Protein AF-A0A350C5N6-F1 (afdb_monomer_lite)

Foldseek 3Di:
DPQWKWWWKDDPQEIEIDTPVCVVVDDPPIDTDDIDSDSVVVVVVVVVVPTHHPYDPDDDDDPDDDPVRVVVVCVCCPDCNNPCNVVNDDPVVVVVCCVVVPPCQDAPNPPCHPPDDDVVVVVVVVVVVVPDFDWFWKDAPVAIDIDGPPDDDPPRIDTDRDDDPPPDDD

Sequence (170 aa):
MAATLFFIFQHKNKLYIVDNTKVDTVPKPREMIRRASTIEQIREIAASMDMEIANDTARERTRKHTEEGRKRIAEAKMGDKHPARIHGRSQEFREKVSKTMKGTRRGANNPMYGRRHKDSTRQKIHDALVNREKLYWICSPTGRKKIPISQPLPAGWQYGMYYDPYKPKD

pLDDT: mean 85.67, std 9.64, range [43.03, 98.0]

Radius of gyration: 33.37 Å; chains: 1; bounding box: 66×42×84 Å

Secondary structure (DSSP, 8-state):
-----EEEEEETTEEEEEETT-GGGSPSS-EEEEEESSHHHHHHHHHHTT-EEEEE-SPP--SS--HHHHHHHHHHTSGGG-HHHHS---HHHHHHHHHHHTTTTSGGGSTTTTPPPPHHHHHHHHHHHHSSPPEEEEEETTEEEEEETTSPPPTT-EESSS--TT----

Structure (mmCIF, N/CA/C/O backbone):
data_AF-A0A350C5N6-F1
#
_entry.id   AF-A0A350C5N6-F1
#
loop_
_atom_site.group_PDB
_atom_site.id
_atom_site.type_symbol
_atom_site.label_atom_id
_atom_site.label_alt_id
_atom_site.label_comp_id
_atom_site.label_asym_id
_atom_site.label_entity_id
_atom_site.label_seq_id
_atom_site.pdbx_PDB_ins_code
_atom_site.Cartn_x
_atom_site.Cartn_y
_atom_site.Cartn_z
_atom_site.occupancy
_atom_site.B_iso_or_equiv
_atom_site.auth_seq_id
_atom_site.auth_comp_id
_atom_site.auth_asym_id
_atom_site.auth_atom_id
_atom_site.pdbx_PDB_model_num
ATOM 1 N N . MET A 1 1 ? -8.744 12.616 23.565 1.00 43.03 1 MET A N 1
ATOM 2 C CA 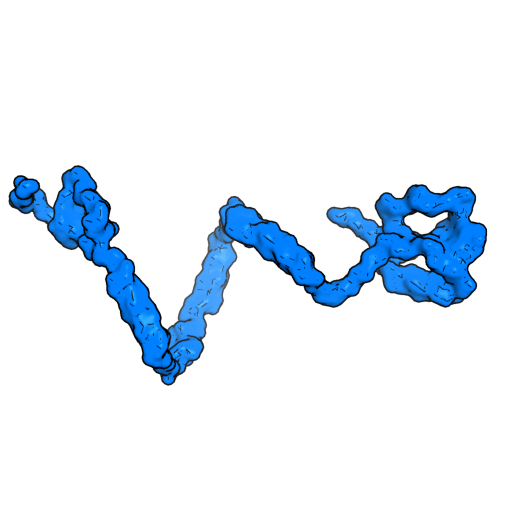. MET A 1 1 ? -10.075 11.992 23.728 1.00 43.03 1 MET A CA 1
ATOM 3 C C . MET A 1 1 ? -10.337 11.913 25.217 1.00 43.03 1 MET A C 1
ATOM 5 O O . MET A 1 1 ? -9.550 11.270 25.899 1.00 43.03 1 MET A O 1
ATOM 9 N N . ALA A 1 2 ? -11.330 12.644 25.726 1.00 46.22 2 ALA A N 1
ATOM 10 C CA . ALA A 1 2 ? -11.688 12.575 27.141 1.00 46.22 2 ALA A CA 1
ATOM 11 C C . ALA A 1 2 ? -12.058 11.127 27.496 1.00 46.22 2 ALA A C 1
ATOM 13 O O . ALA A 1 2 ? -12.719 10.457 26.700 1.00 46.22 2 ALA A O 1
ATOM 14 N N . ALA A 1 3 ? -11.596 10.635 28.646 1.00 54.59 3 ALA A N 1
ATOM 15 C CA . ALA A 1 3 ? -11.982 9.316 29.129 1.00 54.59 3 ALA A CA 1
ATOM 16 C C . ALA A 1 3 ? -13.512 9.276 29.265 1.00 54.59 3 ALA A C 1
ATOM 18 O O . ALA A 1 3 ? -14.099 10.092 29.977 1.00 54.59 3 ALA A O 1
ATOM 19 N N . THR A 1 4 ? -14.160 8.372 28.533 1.00 70.25 4 THR A N 1
ATOM 20 C CA . THR A 1 4 ? -15.609 8.178 28.598 1.00 70.25 4 THR A CA 1
ATOM 21 C C . THR A 1 4 ? -15.943 7.535 29.937 1.00 70.25 4 THR A C 1
ATOM 23 O O . THR A 1 4 ? -15.711 6.344 30.127 1.00 70.25 4 THR A O 1
ATOM 26 N N . LEU A 1 5 ? -16.422 8.346 30.878 1.00 81.81 5 LEU A N 1
ATOM 27 C CA . LEU A 1 5 ? -17.034 7.878 32.117 1.00 81.81 5 LEU A CA 1
ATOM 28 C C . LEU A 1 5 ? -18.512 7.590 31.861 1.00 81.81 5 LEU A C 1
ATOM 30 O O . LEU A 1 5 ? -19.169 8.325 31.118 1.00 81.81 5 LEU A O 1
ATOM 34 N N . PHE A 1 6 ? -19.009 6.539 32.498 1.00 83.50 6 PHE A N 1
ATOM 35 C CA . PHE A 1 6 ? -20.404 6.131 32.450 1.00 83.50 6 PHE A CA 1
ATOM 36 C C . PHE A 1 6 ? -21.046 6.387 33.818 1.00 83.50 6 PHE A C 1
ATOM 38 O O . PHE A 1 6 ? -20.377 6.297 34.857 1.00 83.50 6 PHE A O 1
ATOM 45 N N . PHE A 1 7 ? -22.337 6.703 33.819 1.00 85.62 7 PHE A N 1
ATOM 46 C CA . PHE A 1 7 ? -23.105 7.045 35.013 1.00 85.62 7 PHE A CA 1
ATOM 47 C C . PHE A 1 7 ? -24.429 6.286 35.047 1.00 85.62 7 PHE A C 1
ATOM 49 O O . PHE A 1 7 ? -25.059 6.086 34.008 1.00 85.62 7 PHE A O 1
ATOM 56 N N . ILE A 1 8 ? -24.852 5.915 36.256 1.00 85.62 8 ILE A N 1
ATOM 57 C CA . ILE A 1 8 ? -26.203 5.420 36.532 1.00 85.62 8 ILE A CA 1
ATOM 58 C C . ILE A 1 8 ? -26.951 6.490 37.312 1.00 85.62 8 ILE A C 1
ATOM 60 O O . ILE A 1 8 ? -26.505 6.896 38.391 1.00 85.62 8 ILE A O 1
ATOM 64 N N . PHE A 1 9 ? -28.098 6.905 36.784 1.00 86.75 9 PHE A N 1
ATOM 65 C CA . PHE A 1 9 ? -29.034 7.781 37.477 1.00 86.75 9 PHE A CA 1
ATOM 66 C C . PHE A 1 9 ? -30.345 7.062 37.784 1.00 86.75 9 PHE A C 1
ATOM 68 O O . PHE A 1 9 ? -30.824 6.273 36.971 1.00 86.75 9 PHE A O 1
ATOM 75 N N . GLN A 1 10 ? -30.945 7.395 38.922 1.00 84.06 10 GLN A N 1
ATOM 76 C CA . GLN A 1 10 ? -32.295 6.992 39.297 1.00 84.06 10 GLN A CA 1
ATOM 77 C C . GLN A 1 10 ? -33.256 8.174 39.149 1.00 84.06 10 GLN A C 1
ATOM 79 O O . GLN A 1 10 ? -32.968 9.294 39.584 1.00 84.06 10 GLN A O 1
ATOM 84 N N . HIS A 1 11 ? -34.412 7.920 38.537 1.00 82.19 11 HIS A N 1
ATOM 85 C CA . HIS A 1 11 ? -35.523 8.866 38.464 1.00 82.19 11 HIS A CA 1
ATOM 86 C C . HIS A 1 11 ? -36.859 8.125 38.553 1.00 82.19 11 HIS A C 1
ATOM 88 O O . HIS A 1 11 ? -37.158 7.315 37.678 1.00 82.19 11 HIS A O 1
ATOM 94 N N . LYS A 1 12 ? -37.674 8.425 39.578 1.00 72.88 12 LYS A N 1
ATOM 95 C CA . LYS A 1 12 ? -39.046 7.894 39.755 1.00 72.88 12 LYS A CA 1
ATOM 96 C C . LYS A 1 12 ? -39.144 6.374 39.494 1.00 72.88 12 LYS A C 1
ATOM 98 O O . LYS A 1 12 ? -40.002 5.933 38.736 1.00 72.88 12 LYS A O 1
ATOM 103 N N . ASN A 1 13 ? -38.226 5.606 40.092 1.00 80.25 13 ASN A N 1
ATOM 104 C CA . ASN A 1 13 ? -38.066 4.141 39.982 1.00 80.25 13 ASN A CA 1
ATOM 105 C C . ASN A 1 13 ? -37.545 3.590 38.644 1.00 80.25 13 ASN A C 1
ATOM 107 O O . ASN A 1 13 ? -37.649 2.395 38.388 1.00 80.25 13 ASN A O 1
ATOM 111 N N . LYS A 1 14 ? -36.949 4.436 37.801 1.00 83.44 14 LYS A N 1
ATOM 112 C CA . LYS A 1 14 ? -36.301 4.021 36.552 1.00 83.44 14 LYS A CA 1
ATOM 113 C C . LYS A 1 14 ? -34.810 4.322 36.572 1.00 83.44 14 LYS A C 1
ATOM 115 O O . LYS A 1 14 ? -34.398 5.379 37.061 1.00 83.44 14 LYS A O 1
ATOM 120 N N . LEU A 1 15 ? -34.023 3.414 35.999 1.00 83.31 15 LEU A N 1
ATOM 121 C CA . LEU A 1 15 ? -32.579 3.556 35.838 1.00 83.31 15 LEU A CA 1
ATOM 122 C C . LEU A 1 15 ? -32.224 4.110 34.456 1.00 83.31 15 LEU A C 1
ATOM 124 O O . LEU A 1 15 ? -32.753 3.677 33.432 1.00 83.31 15 LEU A O 1
ATOM 128 N N . TYR A 1 16 ? -31.292 5.058 34.433 1.00 82.62 16 TYR A N 1
ATOM 129 C CA . TYR A 1 16 ? -30.751 5.669 33.222 1.00 82.62 16 TYR A CA 1
ATOM 130 C C . TYR A 1 16 ? -29.241 5.442 33.173 1.00 82.62 16 TYR A C 1
ATOM 132 O O . TYR A 1 16 ? -28.521 5.903 34.061 1.00 82.62 16 TYR A O 1
ATOM 140 N N . ILE A 1 17 ? -28.767 4.758 32.127 1.00 83.94 17 ILE A N 1
ATOM 141 C CA . ILE A 1 17 ? -27.345 4.506 31.871 1.00 83.94 17 ILE A CA 1
ATOM 142 C C . ILE A 1 17 ? -26.873 5.473 30.790 1.00 83.94 17 ILE A C 1
ATOM 144 O O . ILE A 1 17 ? -27.333 5.450 29.639 1.00 83.94 17 ILE A O 1
ATOM 148 N N . VAL A 1 18 ? -25.968 6.368 31.179 1.00 82.06 18 VAL A N 1
ATOM 149 C CA . VAL A 1 18 ? -25.617 7.523 30.355 1.00 82.06 18 VAL A CA 1
ATOM 150 C C . VAL A 1 18 ? -24.117 7.784 30.354 1.00 82.06 18 VAL A C 1
ATOM 152 O O . VAL A 1 18 ? -23.445 7.701 31.383 1.00 82.06 18 VAL A O 1
ATOM 155 N N . ASP A 1 19 ? -23.596 8.138 29.183 1.00 81.19 19 ASP A N 1
ATOM 156 C CA . ASP A 1 19 ? -22.218 8.596 29.005 1.00 81.19 19 ASP A CA 1
ATOM 157 C C . ASP A 1 19 ? -22.039 10.024 29.542 1.00 81.19 19 ASP A C 1
ATOM 159 O O . ASP A 1 19 ? -22.970 10.832 29.535 1.00 81.19 19 ASP A O 1
ATOM 163 N N . ASN A 1 20 ? -20.805 10.397 29.893 1.00 81.25 20 ASN A N 1
ATOM 164 C CA . ASN A 1 20 ? -20.458 11.749 30.354 1.00 81.25 20 ASN A CA 1
ATOM 165 C C . ASN A 1 20 ? -20.976 12.887 29.453 1.00 81.25 20 ASN A C 1
ATOM 167 O O . ASN A 1 20 ? -21.281 13.974 29.927 1.00 81.25 20 ASN A O 1
ATOM 171 N N . THR A 1 21 ? -21.103 12.653 28.148 1.00 78.56 21 THR A N 1
ATOM 172 C CA . THR A 1 21 ? -21.575 13.663 27.190 1.00 78.56 21 THR A CA 1
ATOM 173 C C . THR A 1 21 ? -23.092 13.843 27.164 1.00 78.56 21 THR A C 1
ATOM 175 O O . THR A 1 21 ? -23.568 14.796 26.560 1.00 78.56 21 THR A O 1
ATOM 178 N N . LYS A 1 22 ? -23.868 12.915 27.736 1.00 77.56 22 LYS A N 1
ATOM 179 C CA . LYS A 1 22 ? -25.334 12.876 27.607 1.00 77.56 22 LYS A CA 1
ATOM 180 C C . LYS A 1 22 ? -26.070 13.057 28.936 1.00 77.56 22 LYS A C 1
ATOM 182 O O . LYS A 1 22 ? -27.282 12.872 28.973 1.00 77.56 22 LYS A O 1
ATOM 187 N N . VAL A 1 23 ? -25.385 13.444 30.013 1.00 77.88 23 VAL A N 1
ATOM 188 C CA . VAL A 1 23 ? -25.952 13.557 31.376 1.00 77.88 23 VAL A CA 1
ATOM 189 C C . VAL A 1 23 ? -27.227 14.413 31.431 1.00 77.88 23 VAL A C 1
ATOM 191 O O . VAL A 1 23 ? -28.146 14.119 32.195 1.00 77.88 23 VAL A O 1
ATOM 194 N N . ASP A 1 24 ? -27.334 15.430 30.578 1.00 79.06 24 ASP A N 1
ATOM 195 C CA . ASP A 1 24 ? -28.493 16.327 30.542 1.00 79.06 24 ASP A CA 1
ATOM 196 C C . ASP A 1 24 ? -29.777 15.696 30.001 1.00 79.06 24 ASP A C 1
ATOM 198 O O . ASP A 1 24 ? -30.858 16.228 30.240 1.00 79.06 24 ASP A O 1
ATOM 202 N N . THR A 1 25 ? -29.687 14.532 29.356 1.00 80.00 25 THR A N 1
ATOM 203 C CA . THR A 1 25 ? -30.861 13.786 28.878 1.00 80.00 25 THR A CA 1
ATOM 204 C C . THR A 1 25 ? -31.689 13.162 30.006 1.00 80.00 25 THR A C 1
ATOM 206 O O . THR A 1 25 ? -32.829 12.768 29.770 1.00 80.00 25 THR A O 1
ATOM 209 N N . VAL A 1 26 ? -31.157 13.087 31.233 1.00 79.94 26 VAL A N 1
ATOM 210 C CA . VAL A 1 26 ? -31.869 12.514 32.385 1.00 79.94 26 VAL A CA 1
ATOM 211 C C . VAL A 1 26 ? -32.803 13.559 33.025 1.00 79.94 26 VAL A C 1
ATOM 213 O O . VAL A 1 26 ? -32.307 14.606 33.469 1.00 79.94 26 VAL A O 1
ATOM 216 N N . PRO A 1 27 ? -34.121 13.289 33.146 1.00 80.75 27 PRO A N 1
ATOM 217 C CA . PRO A 1 27 ? -35.091 14.206 33.756 1.00 80.75 27 PRO A CA 1
ATOM 218 C C . PRO A 1 27 ? -34.793 14.512 35.234 1.00 80.75 27 PRO A C 1
ATOM 220 O O . PRO A 1 27 ? -34.402 13.629 35.992 1.00 80.75 27 PRO A O 1
ATOM 223 N N . LYS A 1 28 ? -35.011 15.760 35.673 1.00 84.06 28 LYS A N 1
ATOM 224 C CA . LYS A 1 28 ? -34.907 16.162 37.093 1.00 84.06 28 LYS A CA 1
ATOM 225 C C . LYS A 1 28 ? -36.215 15.838 37.848 1.00 84.06 28 LYS A C 1
ATOM 227 O O . LYS A 1 28 ? -37.279 15.936 37.236 1.00 84.06 28 LYS A O 1
ATOM 232 N N . PRO A 1 29 ? -36.191 15.513 39.157 1.00 81.31 29 PRO A N 1
ATOM 233 C CA . PRO A 1 29 ? -35.025 15.299 40.025 1.00 81.31 29 PRO A CA 1
ATOM 234 C C . PRO A 1 29 ? -34.316 13.976 39.701 1.00 81.31 29 PRO A C 1
ATOM 236 O O . PRO A 1 29 ? -34.978 12.966 39.481 1.00 81.31 29 PRO A O 1
ATOM 239 N N . ARG A 1 30 ? -32.980 13.988 39.642 1.00 85.44 30 ARG A N 1
ATOM 240 C CA . ARG A 1 30 ? -32.153 12.818 39.304 1.00 85.44 30 ARG A CA 1
ATOM 241 C C . ARG A 1 30 ? -31.139 12.560 40.405 1.00 85.44 30 ARG A C 1
ATOM 243 O O . ARG A 1 30 ? -30.433 13.487 40.797 1.00 85.44 30 ARG A O 1
ATOM 250 N N . GLU A 1 31 ? -31.041 11.317 40.853 1.00 84.00 31 GLU A N 1
ATOM 251 C CA . GLU A 1 31 ? -30.049 10.890 41.840 1.00 84.00 31 GLU A CA 1
ATOM 252 C C . GLU A 1 31 ? -28.965 10.068 41.151 1.00 84.00 31 GLU A C 1
ATOM 254 O O . GLU A 1 31 ? -29.259 9.137 40.404 1.00 84.00 31 GLU A O 1
ATOM 259 N N . MET A 1 32 ? -27.702 10.444 41.346 1.00 86.06 32 MET A N 1
ATOM 260 C CA . MET A 1 32 ? -26.570 9.700 40.798 1.00 86.06 32 MET A CA 1
ATOM 261 C C . MET A 1 32 ? -26.217 8.560 41.748 1.00 86.06 32 MET A C 1
ATOM 263 O O . MET A 1 32 ? -25.790 8.809 42.871 1.00 86.06 32 MET A O 1
ATOM 267 N N . ILE A 1 33 ? -26.332 7.324 41.272 1.00 86.44 33 ILE A N 1
ATOM 268 C CA . ILE A 1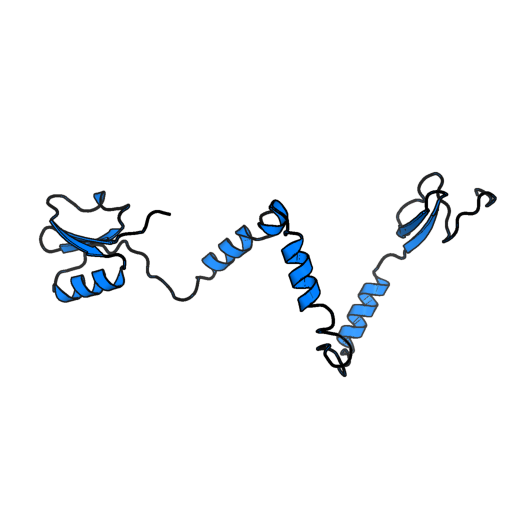 33 ? -26.030 6.135 42.072 1.00 86.44 33 ILE A CA 1
ATOM 269 C C . ILE A 1 33 ? -24.522 5.870 42.068 1.00 86.44 33 ILE A C 1
ATOM 271 O O . ILE A 1 33 ? -23.880 5.748 43.112 1.00 86.44 33 ILE A O 1
ATOM 275 N N . ARG A 1 34 ? -23.932 5.756 40.872 1.00 85.38 34 ARG A N 1
ATOM 276 C CA . ARG A 1 34 ? -22.520 5.398 40.704 1.00 85.38 34 ARG A CA 1
ATOM 277 C C . ARG A 1 34 ? -21.959 5.938 39.394 1.00 85.38 34 ARG A C 1
ATOM 279 O O . ARG A 1 34 ? -22.672 6.085 38.402 1.00 85.38 34 ARG A O 1
ATOM 286 N N . ARG A 1 35 ? -20.646 6.166 39.399 1.00 86.69 35 ARG A N 1
ATOM 287 C CA . ARG A 1 35 ? -19.818 6.378 38.208 1.00 86.69 35 ARG A CA 1
ATOM 288 C C . ARG A 1 35 ? -18.882 5.188 38.011 1.00 86.69 35 ARG A C 1
ATOM 290 O O . ARG A 1 35 ? -18.344 4.674 38.994 1.00 86.69 35 ARG A O 1
ATOM 297 N N . ALA A 1 36 ? -18.645 4.797 36.766 1.00 84.12 36 ALA A N 1
ATOM 298 C CA . ALA A 1 36 ? -17.650 3.787 36.416 1.00 84.12 36 ALA A CA 1
ATOM 299 C C . ALA A 1 36 ? -16.902 4.163 35.133 1.00 84.12 36 ALA A C 1
ATOM 301 O O . ALA A 1 36 ? -17.359 4.976 34.329 1.00 84.12 36 ALA A O 1
ATOM 302 N N . SER A 1 37 ? -15.730 3.560 34.942 1.00 82.19 37 SER A N 1
ATOM 303 C CA . SER A 1 37 ? -14.933 3.702 33.718 1.00 82.19 37 SER A CA 1
ATOM 304 C C . SER A 1 37 ? -15.365 2.739 32.612 1.00 82.19 37 SER A C 1
ATOM 306 O O . SER A 1 37 ? -15.029 2.953 31.448 1.00 82.19 37 SER A O 1
ATOM 308 N N . THR A 1 38 ? -16.107 1.684 32.958 1.00 79.38 38 THR A N 1
ATOM 309 C CA . THR A 1 38 ? -16.595 0.675 32.016 1.00 79.38 38 THR A CA 1
ATOM 310 C C . THR A 1 38 ? -18.114 0.568 32.082 1.00 79.38 38 THR A C 1
ATOM 312 O O . THR A 1 38 ? -18.712 0.664 33.152 1.00 79.38 38 THR A O 1
ATOM 315 N N . ILE A 1 39 ? -18.735 0.369 30.920 1.00 79.00 39 ILE A N 1
ATOM 316 C CA . ILE A 1 39 ? -20.185 0.184 30.790 1.00 79.00 39 ILE A CA 1
ATOM 317 C C . ILE A 1 39 ? -20.655 -1.121 31.451 1.00 79.00 39 ILE A C 1
ATOM 319 O O . ILE A 1 39 ? -21.737 -1.173 32.023 1.00 79.00 39 ILE A O 1
ATOM 323 N N . GLU A 1 40 ? -19.820 -2.162 31.410 1.00 80.44 40 GLU A N 1
ATOM 324 C CA . GLU A 1 40 ? -20.118 -3.502 31.930 1.00 80.44 40 GLU A CA 1
ATOM 325 C C . GLU A 1 40 ? -20.347 -3.463 33.442 1.00 80.44 40 GLU A C 1
ATOM 327 O O . GLU A 1 40 ? -21.392 -3.905 33.909 1.00 80.44 40 GLU A O 1
ATOM 332 N N . GLN A 1 41 ? -19.456 -2.796 34.183 1.00 83.00 41 GLN A N 1
ATOM 333 C CA . GLN A 1 41 ? -19.610 -2.584 35.627 1.00 83.00 41 GLN A CA 1
ATOM 334 C C . GLN A 1 41 ? -20.913 -1.861 35.975 1.00 83.00 41 GLN A C 1
ATOM 336 O O . GLN A 1 41 ? -21.526 -2.127 37.003 1.00 83.00 41 GLN A O 1
ATOM 341 N N . ILE A 1 42 ? -21.349 -0.931 35.125 1.00 84.00 42 ILE A N 1
ATOM 342 C CA . ILE A 1 42 ? -22.604 -0.216 35.339 1.00 84.00 42 ILE A CA 1
ATOM 343 C C . ILE A 1 42 ? -23.816 -1.096 35.052 1.00 84.00 42 ILE A C 1
ATOM 345 O O . ILE A 1 42 ? -24.781 -1.056 35.811 1.00 84.00 42 ILE A O 1
ATOM 349 N N . ARG A 1 43 ? -23.766 -1.918 34.005 1.00 80.88 43 ARG A N 1
ATOM 350 C CA . ARG A 1 43 ? -24.840 -2.867 33.697 1.00 80.88 43 ARG A CA 1
ATOM 351 C C . ARG A 1 43 ? -24.989 -3.930 34.785 1.00 80.88 43 ARG A C 1
ATOM 353 O O . ARG A 1 43 ? -26.115 -4.254 35.136 1.00 80.88 43 ARG A O 1
ATOM 360 N N . GLU A 1 44 ? -23.889 -4.408 35.364 1.00 84.00 44 GLU A N 1
ATOM 361 C CA . GLU A 1 44 ? -23.917 -5.330 36.510 1.00 84.00 44 GLU A CA 1
ATOM 362 C C . GLU A 1 44 ? -24.584 -4.698 37.737 1.00 84.00 44 GLU A C 1
ATOM 364 O O . GLU A 1 44 ? -25.461 -5.301 38.353 1.00 84.00 44 GLU A O 1
ATOM 369 N N . ILE A 1 45 ? -24.222 -3.453 38.061 1.00 83.31 45 ILE A N 1
ATOM 370 C CA . ILE A 1 45 ? -24.839 -2.721 39.174 1.00 83.31 45 ILE A CA 1
ATOM 371 C C . ILE A 1 45 ? -26.329 -2.482 38.899 1.00 83.31 45 ILE A C 1
ATOM 373 O O . ILE A 1 45 ? -27.151 -2.713 39.780 1.00 83.31 45 ILE A O 1
ATOM 377 N N . ALA A 1 46 ? -26.699 -2.071 37.685 1.00 81.50 46 ALA A N 1
ATOM 378 C CA . ALA A 1 46 ? -28.100 -1.875 37.318 1.00 81.50 46 ALA A CA 1
ATOM 379 C C . ALA A 1 46 ? -28.906 -3.183 37.409 1.00 81.50 46 ALA A C 1
ATOM 381 O O . ALA A 1 46 ? -30.013 -3.174 37.937 1.00 81.50 46 ALA A O 1
ATOM 382 N N . ALA A 1 47 ? -28.330 -4.309 36.973 1.00 82.25 47 ALA A N 1
ATOM 383 C CA . ALA A 1 47 ? -28.948 -5.628 37.091 1.00 82.25 47 ALA A CA 1
ATOM 384 C C . ALA A 1 47 ? -29.152 -6.053 38.555 1.00 82.25 47 ALA A C 1
ATOM 386 O O . ALA A 1 47 ? -30.144 -6.700 38.869 1.00 82.25 47 ALA A O 1
ATOM 387 N N . SER A 1 48 ? -28.253 -5.654 39.463 1.00 82.50 48 SER A N 1
ATOM 388 C CA . SER A 1 48 ? -28.400 -5.930 40.900 1.00 82.50 48 SER A CA 1
ATOM 389 C C . SER A 1 48 ? -29.510 -5.123 41.587 1.00 82.50 48 SER A C 1
ATOM 391 O O . SER A 1 48 ? -29.910 -5.466 42.695 1.00 82.50 48 SER A O 1
ATOM 393 N N . MET A 1 49 ? -29.998 -4.051 40.956 1.00 78.38 49 MET A N 1
ATOM 394 C CA . MET A 1 49 ? -30.931 -3.097 41.563 1.00 78.38 49 MET A CA 1
ATOM 395 C C . MET A 1 49 ? -32.413 -3.373 41.269 1.00 78.38 49 MET A C 1
ATOM 397 O O . MET A 1 49 ? -33.246 -2.610 41.745 1.00 78.38 49 MET A O 1
ATOM 401 N N . ASP A 1 50 ? -32.739 -4.428 40.510 1.00 72.62 50 ASP A N 1
ATOM 402 C CA . ASP A 1 50 ? -34.111 -4.875 40.186 1.00 72.62 50 ASP A CA 1
ATOM 403 C C . ASP A 1 50 ? -35.076 -3.738 39.770 1.00 72.62 50 ASP A C 1
ATOM 405 O O . ASP A 1 50 ? -36.254 -3.704 40.117 1.00 72.62 50 ASP A O 1
ATOM 409 N N . MET A 1 51 ? -34.553 -2.750 39.038 1.00 78.38 51 MET A N 1
ATOM 410 C CA . MET A 1 51 ? -35.301 -1.603 38.517 1.00 78.38 51 MET A CA 1
ATOM 411 C C . MET A 1 51 ? -35.278 -1.604 36.988 1.00 78.38 51 MET A C 1
ATOM 413 O O . MET A 1 51 ? -34.291 -1.996 36.363 1.00 78.38 51 MET A O 1
ATOM 417 N N . GLU A 1 52 ? -36.341 -1.089 36.369 1.00 74.12 52 GLU A N 1
ATOM 418 C CA . GLU A 1 52 ? -36.425 -0.989 34.911 1.00 74.12 52 GLU A CA 1
ATOM 419 C C . GLU A 1 52 ? -35.392 0.002 34.348 1.00 74.12 52 GLU A C 1
ATOM 421 O O . GLU A 1 52 ? -35.338 1.177 34.736 1.00 74.12 52 GLU A O 1
ATOM 426 N N . ILE A 1 53 ? -34.594 -0.458 33.379 1.00 76.94 53 ILE A N 1
ATOM 427 C CA . ILE A 1 53 ? -33.662 0.388 32.627 1.00 76.94 53 ILE A CA 1
ATOM 428 C C . ILE A 1 53 ? -34.453 1.121 31.539 1.00 76.94 53 ILE A C 1
ATOM 430 O O . ILE A 1 53 ? -34.872 0.529 30.549 1.00 76.94 53 ILE A O 1
ATOM 434 N N . ALA A 1 54 ? -34.651 2.426 31.714 1.00 69.62 54 ALA A N 1
ATOM 435 C CA . ALA A 1 54 ? -35.438 3.247 30.796 1.00 69.62 54 ALA A CA 1
ATOM 436 C C . ALA A 1 54 ? -34.653 3.716 29.566 1.00 69.62 54 ALA A C 1
ATOM 438 O O . ALA A 1 54 ? -35.246 3.985 28.524 1.00 69.62 54 ALA A O 1
ATOM 439 N N . ASN A 1 55 ? -33.332 3.865 29.684 1.00 69.25 55 ASN A N 1
ATOM 440 C CA . ASN A 1 55 ? -32.486 4.304 28.580 1.00 69.25 55 ASN A CA 1
ATOM 441 C C . ASN A 1 55 ? -31.051 3.796 28.776 1.00 69.25 55 ASN A C 1
ATOM 443 O O . ASN A 1 55 ? -30.384 4.198 29.732 1.00 69.25 55 ASN A O 1
ATOM 447 N N . ASP A 1 56 ? -30.585 2.931 27.871 1.00 69.94 56 ASP A N 1
ATOM 448 C CA . ASP A 1 56 ? -29.171 2.578 27.731 1.00 69.94 56 ASP A CA 1
ATOM 449 C C . ASP A 1 56 ? -28.629 3.260 26.473 1.00 69.94 56 ASP A C 1
ATOM 451 O O . ASP A 1 56 ? -28.801 2.800 25.343 1.00 69.94 56 ASP A O 1
ATOM 455 N N . THR A 1 57 ? -28.010 4.421 26.674 1.00 65.62 57 THR A N 1
ATOM 456 C CA . THR A 1 57 ? -27.455 5.213 25.566 1.00 65.62 57 THR A CA 1
ATOM 457 C C . THR A 1 57 ? -26.052 4.778 25.155 1.00 65.62 57 THR A C 1
ATOM 459 O O . THR A 1 57 ? -25.493 5.348 24.206 1.00 65.62 57 THR A O 1
ATOM 462 N N . ALA A 1 58 ? -25.477 3.809 25.865 1.00 63.31 58 ALA A N 1
ATOM 463 C CA . ALA A 1 58 ? -24.081 3.459 25.760 1.00 63.31 58 ALA A CA 1
ATOM 464 C C . ALA A 1 58 ? -23.890 2.303 24.758 1.00 63.31 58 ALA A C 1
ATOM 466 O O . ALA A 1 58 ? -24.602 1.299 24.730 1.00 63.31 58 ALA A O 1
ATOM 467 N N . ARG A 1 59 ? -22.945 2.492 23.829 1.00 63.81 59 ARG A N 1
ATOM 468 C CA . ARG A 1 59 ? -22.791 1.633 22.645 1.00 63.81 59 ARG A CA 1
ATOM 469 C C . ARG A 1 59 ? -22.229 0.262 23.026 1.00 63.81 59 ARG A C 1
ATOM 471 O O . ARG A 1 59 ? -21.188 0.187 23.675 1.00 63.81 59 ARG A O 1
ATOM 478 N N . GLU A 1 60 ? -22.827 -0.818 22.523 1.00 63.75 60 GLU A N 1
ATOM 479 C CA . GLU A 1 60 ? -22.252 -2.159 22.671 1.00 63.75 60 GLU A CA 1
ATOM 480 C C . GLU A 1 60 ? -20.871 -2.248 22.012 1.00 63.75 60 GLU A C 1
ATOM 482 O O . GLU A 1 60 ? -20.683 -1.946 20.826 1.00 63.75 60 GLU A O 1
ATOM 487 N N . ARG A 1 61 ? -19.870 -2.663 22.790 1.00 62.50 61 ARG A N 1
ATOM 488 C CA . ARG A 1 61 ? -18.505 -2.815 22.296 1.00 62.50 61 ARG A CA 1
ATOM 489 C C . ARG A 1 61 ? -18.351 -4.193 21.658 1.00 62.50 61 ARG A C 1
ATOM 491 O O . ARG A 1 61 ? -18.047 -5.174 22.326 1.00 62.50 61 ARG A O 1
ATOM 498 N N . THR A 1 62 ? -18.523 -4.280 20.343 1.00 66.06 62 THR A N 1
ATOM 499 C CA . THR A 1 62 ? -18.278 -5.534 19.619 1.00 66.06 62 THR A CA 1
ATOM 500 C C . THR A 1 62 ? -16.775 -5.829 19.529 1.00 66.06 62 THR A C 1
ATOM 502 O O . THR A 1 62 ? -15.971 -4.961 19.182 1.00 66.06 62 THR A O 1
ATOM 505 N N . ARG A 1 63 ? -16.370 -7.085 19.776 1.00 73.38 63 ARG A N 1
ATOM 506 C CA . ARG A 1 63 ? -14.961 -7.535 19.661 1.00 73.38 63 ARG A CA 1
ATOM 507 C C . ARG A 1 63 ? -14.374 -7.307 18.261 1.00 73.38 63 ARG A C 1
ATOM 509 O O . ARG A 1 63 ? -13.164 -7.158 18.106 1.00 73.38 63 ARG A O 1
ATOM 516 N N . LYS A 1 64 ? -15.225 -7.308 17.233 1.00 80.19 64 LYS A N 1
ATOM 517 C CA . LYS A 1 64 ? -14.860 -7.051 15.836 1.00 80.19 64 LYS A CA 1
ATOM 518 C C . LYS A 1 64 ? -15.569 -5.796 15.340 1.00 80.19 64 LYS A C 1
ATOM 520 O O . LYS A 1 64 ? -16.726 -5.561 15.675 1.00 80.19 64 LYS A O 1
ATOM 525 N N . HIS A 1 65 ? -14.896 -5.030 14.485 1.00 79.50 65 HIS A N 1
ATOM 526 C CA . HIS A 1 65 ? -15.542 -3.946 13.750 1.00 79.50 65 HIS A CA 1
ATOM 527 C C . HIS A 1 65 ? -16.605 -4.495 12.795 1.00 79.50 65 HIS A C 1
ATOM 529 O O . HIS A 1 65 ? -16.361 -5.501 12.109 1.00 79.50 65 HIS A O 1
ATOM 535 N N . THR A 1 66 ? -17.731 -3.781 12.719 1.00 86.88 66 THR A N 1
ATOM 536 C CA . THR A 1 66 ? -18.742 -3.945 11.669 1.00 86.88 66 THR A CA 1
ATOM 537 C C . THR A 1 66 ? -18.124 -3.701 10.292 1.00 86.88 66 THR A C 1
ATOM 539 O O . THR A 1 66 ? -17.076 -3.055 10.173 1.00 86.88 66 THR A O 1
ATOM 542 N N . GLU A 1 67 ? -18.751 -4.218 9.238 1.00 88.44 67 GLU A N 1
ATOM 543 C CA . GLU A 1 67 ? -18.245 -4.048 7.870 1.00 88.44 67 GLU A CA 1
ATOM 544 C C . GLU A 1 67 ? -18.144 -2.574 7.472 1.00 88.44 67 GLU A C 1
ATOM 546 O O . GLU A 1 67 ? -17.111 -2.142 6.961 1.00 88.44 67 GLU A O 1
ATOM 551 N N . GLU A 1 68 ? -19.155 -1.775 7.811 1.00 86.88 68 GLU A N 1
ATOM 552 C CA . GLU A 1 68 ? -19.142 -0.321 7.624 1.00 86.88 68 GLU A CA 1
ATOM 553 C C . GLU A 1 68 ? -17.998 0.359 8.382 1.00 86.88 68 GLU A C 1
ATOM 555 O O . GLU A 1 68 ? -17.375 1.298 7.887 1.00 86.88 68 GLU A O 1
ATOM 560 N N . GLY A 1 69 ? -17.692 -0.114 9.594 1.00 85.88 69 GLY A N 1
ATOM 561 C CA . GLY A 1 69 ? -16.559 0.379 10.372 1.00 85.88 69 GLY A CA 1
ATOM 562 C C . GLY A 1 69 ? -15.229 0.099 9.674 1.00 85.88 69 GLY A C 1
ATOM 563 O O . GLY A 1 69 ? -14.371 0.977 9.604 1.00 85.88 69 GLY A O 1
ATOM 564 N N . ARG A 1 70 ? -15.066 -1.098 9.096 1.00 88.81 70 ARG A N 1
ATOM 565 C CA . ARG A 1 70 ? -13.861 -1.445 8.327 1.00 88.81 70 ARG A CA 1
ATOM 566 C C . ARG A 1 70 ? -13.746 -0.622 7.053 1.00 88.81 70 ARG A C 1
ATOM 568 O O . AR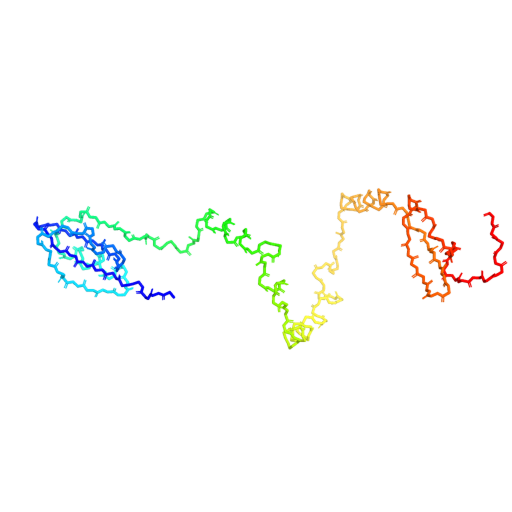G A 1 70 ? -12.648 -0.154 6.769 1.00 88.81 70 ARG A O 1
ATOM 575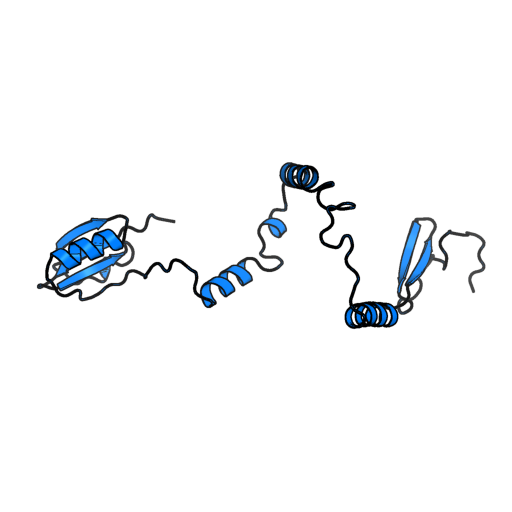 N N . LYS A 1 71 ? -14.850 -0.417 6.325 1.00 92.12 71 LYS A N 1
ATOM 576 C CA . LYS A 1 71 ? -14.875 0.426 5.120 1.00 92.12 71 LYS A CA 1
ATOM 577 C C . LYS A 1 71 ? -14.450 1.857 5.440 1.00 92.12 71 LYS A C 1
ATOM 579 O O . LYS A 1 71 ? -13.501 2.339 4.834 1.00 92.12 71 LYS A O 1
ATOM 584 N N . ARG A 1 72 ? -15.014 2.470 6.487 1.00 91.56 72 ARG A N 1
ATOM 585 C CA . ARG A 1 72 ? -14.601 3.811 6.942 1.00 91.56 72 ARG A CA 1
ATOM 586 C C . ARG A 1 72 ? -13.115 3.894 7.295 1.00 91.56 72 ARG A C 1
ATOM 588 O O . ARG A 1 72 ? -12.442 4.844 6.910 1.00 91.56 72 ARG A O 1
ATOM 595 N N . ILE A 1 73 ? -12.579 2.898 8.005 1.00 89.56 73 ILE A N 1
ATOM 596 C CA . ILE A 1 73 ? -11.144 2.850 8.338 1.00 89.56 73 ILE A CA 1
ATOM 597 C C . ILE A 1 73 ? -10.290 2.684 7.073 1.00 89.56 73 ILE A C 1
ATOM 599 O O . ILE A 1 73 ? -9.232 3.306 6.964 1.00 89.56 73 ILE A O 1
ATOM 603 N N . ALA A 1 74 ? -10.729 1.846 6.132 1.00 91.44 74 ALA A N 1
ATOM 604 C CA . ALA A 1 74 ? -10.034 1.618 4.873 1.00 91.44 74 ALA A CA 1
ATOM 605 C C . ALA A 1 74 ? -9.990 2.898 4.028 1.00 91.44 74 ALA A C 1
ATOM 607 O O . ALA A 1 74 ? -8.909 3.307 3.615 1.00 91.44 74 ALA A O 1
ATOM 608 N N . GLU A 1 75 ? -11.126 3.573 3.852 1.00 92.50 75 GLU A N 1
ATOM 609 C CA . GLU A 1 75 ? -11.241 4.848 3.133 1.00 92.50 75 GLU A CA 1
ATOM 610 C C . GLU A 1 75 ? -10.389 5.951 3.768 1.00 92.50 75 GLU A C 1
ATOM 612 O O . GLU A 1 75 ? -9.699 6.690 3.065 1.00 92.50 75 GLU A O 1
ATOM 617 N N . ALA A 1 76 ? -10.370 6.031 5.102 1.00 89.44 76 ALA A N 1
ATOM 618 C CA . ALA A 1 76 ? -9.543 6.994 5.827 1.00 89.44 76 ALA A CA 1
ATOM 619 C C . ALA A 1 76 ? -8.035 6.772 5.615 1.00 89.44 76 ALA A C 1
ATOM 621 O O . ALA A 1 76 ? -7.252 7.709 5.746 1.00 89.44 76 ALA A O 1
ATOM 622 N N . LYS A 1 77 ? -7.615 5.545 5.285 1.00 88.75 77 LYS A N 1
ATOM 623 C CA . LYS A 1 77 ? -6.206 5.173 5.073 1.00 88.75 77 LYS A CA 1
ATOM 624 C C . LYS A 1 77 ? -5.843 4.959 3.604 1.00 88.75 77 LYS A C 1
ATOM 626 O O . LYS A 1 77 ? -4.723 4.536 3.320 1.00 88.75 77 LYS A O 1
ATOM 631 N N . MET A 1 78 ? -6.761 5.221 2.678 1.00 91.19 78 MET A N 1
ATOM 632 C CA . MET A 1 78 ? -6.550 4.953 1.261 1.00 91.19 78 MET A CA 1
ATOM 633 C C . MET A 1 78 ? -5.790 6.099 0.581 1.00 91.19 78 MET A C 1
ATOM 635 O O . MET A 1 78 ? -6.079 7.276 0.796 1.00 91.19 78 MET A O 1
ATOM 639 N N . GLY A 1 79 ? -4.818 5.734 -0.259 1.00 88.69 79 GLY A N 1
ATOM 640 C CA . GLY A 1 79 ? -4.079 6.664 -1.113 1.00 88.69 79 GLY A CA 1
ATOM 641 C C . GLY A 1 79 ? -3.359 7.766 -0.334 1.00 88.69 79 GLY A C 1
ATOM 642 O O . GLY A 1 79 ? -2.521 7.503 0.530 1.00 88.69 79 GLY A O 1
ATOM 643 N N . ASP A 1 80 ? -3.693 9.005 -0.672 1.00 88.06 80 ASP A N 1
ATOM 644 C CA . ASP A 1 80 ? -3.033 10.237 -0.228 1.00 88.06 80 ASP A CA 1
ATOM 645 C C . ASP A 1 80 ? -3.265 10.555 1.240 1.00 88.06 80 ASP A C 1
ATOM 647 O O . ASP A 1 80 ? -2.432 11.193 1.878 1.00 88.06 80 ASP A O 1
ATOM 651 N N . LYS A 1 81 ? -4.363 10.036 1.791 1.00 87.88 81 LYS A N 1
ATOM 652 C CA . LYS A 1 81 ? -4.720 10.192 3.201 1.00 87.88 81 LYS A CA 1
ATOM 653 C C . LYS A 1 81 ? -3.855 9.328 4.117 1.00 87.88 81 LYS A C 1
ATOM 655 O O . LYS A 1 81 ? -3.883 9.497 5.334 1.00 87.88 81 LYS A O 1
ATOM 660 N N . HIS A 1 82 ? -3.093 8.379 3.564 1.00 87.88 82 HIS A N 1
ATOM 661 C CA . HIS A 1 82 ? -2.281 7.488 4.376 1.00 87.88 82 HIS A CA 1
ATOM 662 C C . HIS A 1 82 ? -1.189 8.285 5.121 1.00 87.88 82 HIS A C 1
ATOM 664 O O . HIS A 1 82 ? -0.374 8.943 4.472 1.00 87.88 82 HIS A O 1
ATOM 670 N N . PRO A 1 83 ? -1.063 8.169 6.460 1.00 85.75 83 PRO A N 1
ATOM 671 C CA . PRO A 1 83 ? -0.119 8.974 7.245 1.00 85.75 83 PRO A CA 1
ATOM 672 C C . PRO A 1 83 ? 1.330 8.893 6.755 1.00 85.75 83 PRO A C 1
ATOM 674 O O . PRO A 1 83 ? 2.036 9.891 6.704 1.00 85.75 83 PRO A O 1
ATOM 677 N N . ALA A 1 84 ? 1.767 7.709 6.318 1.00 87.69 84 ALA A N 1
ATOM 678 C CA . ALA A 1 84 ? 3.115 7.516 5.775 1.00 87.69 84 ALA A CA 1
ATOM 679 C C . ALA A 1 84 ? 3.348 8.162 4.394 1.00 87.69 84 ALA A C 1
ATOM 681 O O . ALA A 1 84 ? 4.497 8.270 3.976 1.00 87.69 84 ALA A O 1
ATOM 682 N N . ARG A 1 85 ? 2.287 8.542 3.669 1.00 86.50 85 ARG A N 1
ATOM 683 C CA . ARG A 1 85 ? 2.387 9.331 2.435 1.00 86.50 85 ARG A CA 1
ATOM 684 C C . ARG A 1 85 ? 2.477 10.825 2.751 1.00 86.50 85 ARG A C 1
ATOM 686 O O . ARG A 1 85 ? 3.260 11.506 2.106 1.00 86.50 85 ARG A O 1
ATOM 693 N N . ILE A 1 86 ? 1.755 11.294 3.770 1.00 85.56 86 ILE A N 1
ATOM 694 C CA . ILE A 1 86 ? 1.774 12.696 4.221 1.00 85.56 86 ILE A CA 1
ATOM 695 C C . ILE A 1 86 ? 3.095 13.035 4.927 1.00 85.56 86 ILE A C 1
ATOM 697 O O . ILE A 1 86 ? 3.769 13.989 4.564 1.00 85.56 86 ILE A O 1
ATOM 701 N N . HIS A 1 87 ? 3.487 12.238 5.923 1.00 85.81 87 HIS A N 1
ATOM 702 C CA . HIS A 1 87 ? 4.650 12.517 6.778 1.00 85.81 87 HIS A CA 1
ATOM 703 C C . HIS A 1 87 ? 5.924 11.790 6.331 1.00 85.81 87 HIS A C 1
ATOM 705 O O . HIS A 1 87 ? 6.989 11.956 6.923 1.00 85.81 87 HIS A O 1
ATOM 711 N N . GLY A 1 88 ? 5.827 10.945 5.303 1.00 86.00 88 GLY A N 1
ATOM 712 C CA . GLY A 1 88 ? 6.906 10.045 4.923 1.00 86.00 88 GLY A CA 1
ATOM 713 C C . GLY A 1 88 ? 7.159 8.944 5.962 1.00 86.00 88 GLY A C 1
ATOM 714 O O . GLY A 1 88 ? 6.414 8.740 6.920 1.00 86.00 88 GLY A O 1
ATOM 715 N N . ARG A 1 89 ? 8.237 8.184 5.748 1.00 88.62 89 ARG A N 1
ATOM 716 C CA . ARG A 1 89 ? 8.789 7.236 6.728 1.00 88.62 89 ARG A CA 1
ATOM 717 C C . ARG A 1 89 ? 10.179 7.723 7.103 1.00 88.62 89 ARG A C 1
ATOM 719 O O . ARG A 1 89 ? 10.929 8.078 6.192 1.00 88.62 89 ARG A O 1
ATOM 726 N N . SER A 1 90 ? 10.520 7.689 8.391 1.00 90.56 90 SER A N 1
ATOM 727 C CA . SER A 1 90 ? 11.861 8.050 8.853 1.00 90.56 90 SER A CA 1
ATOM 728 C C . SER A 1 90 ? 12.923 7.160 8.205 1.00 90.56 90 SER A C 1
ATOM 730 O O . SER A 1 90 ? 12.658 6.012 7.821 1.00 90.56 90 SER A O 1
ATOM 732 N N . GLN A 1 91 ? 14.133 7.697 8.069 1.00 91.50 91 GLN A N 1
ATOM 733 C CA . GLN A 1 91 ? 15.253 6.953 7.507 1.00 91.50 91 GLN A CA 1
ATOM 734 C C . GLN A 1 91 ? 15.575 5.712 8.350 1.00 91.50 91 GLN A C 1
ATOM 736 O O . GLN A 1 91 ? 15.665 4.617 7.801 1.00 91.50 91 GLN A O 1
ATOM 741 N N . GLU A 1 92 ? 15.591 5.846 9.677 1.00 92.81 92 GLU A N 1
ATOM 742 C CA . GLU A 1 92 ? 15.777 4.728 10.611 1.00 92.81 92 GLU A CA 1
ATOM 743 C C . GLU A 1 92 ? 14.764 3.599 10.390 1.00 92.81 92 GLU A C 1
ATOM 745 O O . GLU A 1 92 ? 15.119 2.420 10.365 1.00 92.81 92 GLU A O 1
ATOM 750 N N . PHE A 1 93 ? 13.489 3.941 10.169 1.00 91.88 93 PHE A N 1
ATOM 751 C CA . PHE A 1 93 ? 12.458 2.946 9.891 1.00 91.88 93 PHE A CA 1
ATOM 752 C C . PHE A 1 93 ? 12.730 2.219 8.569 1.00 91.88 93 PHE A C 1
ATOM 754 O O . PHE A 1 93 ? 12.601 0.995 8.490 1.00 91.88 93 PHE A O 1
ATOM 761 N N . ARG A 1 94 ? 13.117 2.957 7.520 1.00 92.19 94 ARG A N 1
ATOM 762 C CA . ARG A 1 94 ? 13.461 2.372 6.215 1.00 92.19 94 ARG A CA 1
ATOM 763 C C . ARG A 1 94 ? 14.657 1.432 6.332 1.00 92.19 94 ARG A C 1
ATOM 765 O O . ARG A 1 94 ? 14.615 0.333 5.784 1.00 92.19 94 ARG A O 1
ATOM 772 N N . GLU A 1 95 ? 15.683 1.830 7.076 1.00 95.19 95 GLU A N 1
ATOM 773 C CA . GLU A 1 95 ? 16.880 1.024 7.309 1.00 95.19 95 GLU A CA 1
ATOM 774 C C . GLU A 1 95 ? 16.582 -0.224 8.135 1.00 95.19 95 GLU A C 1
ATOM 776 O O . GLU A 1 95 ? 17.007 -1.314 7.753 1.00 95.19 95 GLU A O 1
ATOM 781 N N . LYS A 1 96 ? 15.797 -0.101 9.211 1.00 96.31 96 LYS A N 1
ATOM 782 C CA . LYS A 1 96 ? 15.344 -1.241 10.017 1.00 96.31 96 LYS A CA 1
ATOM 783 C C . LYS A 1 96 ? 14.612 -2.261 9.150 1.00 96.31 96 LYS A C 1
ATOM 785 O O . LYS A 1 96 ? 14.978 -3.432 9.142 1.00 96.31 96 LYS A O 1
ATOM 790 N N . VAL A 1 97 ? 13.628 -1.814 8.366 1.00 94.00 97 VAL A N 1
ATOM 791 C CA . VAL A 1 97 ? 12.881 -2.695 7.455 1.00 94.00 97 VAL A CA 1
ATOM 792 C C . VAL A 1 97 ? 13.804 -3.311 6.404 1.00 94.00 97 VAL A C 1
ATOM 794 O O . VAL A 1 97 ? 13.717 -4.509 6.150 1.00 94.00 97 VAL A O 1
ATOM 797 N N . SER A 1 98 ? 14.712 -2.531 5.816 1.00 93.38 98 SER A N 1
ATOM 798 C CA . SER A 1 98 ? 15.683 -3.033 4.840 1.00 93.38 98 SER A CA 1
ATOM 799 C C . SER A 1 98 ? 16.554 -4.142 5.435 1.00 93.38 98 SER A C 1
ATOM 801 O O . SER A 1 98 ? 16.629 -5.228 4.861 1.00 93.38 98 SER A O 1
ATOM 803 N N . LYS A 1 99 ? 17.136 -3.917 6.621 1.00 94.25 99 LYS A N 1
ATOM 804 C CA . LYS A 1 99 ? 17.962 -4.899 7.339 1.00 94.25 99 LYS A CA 1
ATOM 805 C C . LYS A 1 99 ? 17.183 -6.179 7.638 1.00 94.25 99 LYS A C 1
ATOM 807 O O . LYS A 1 99 ?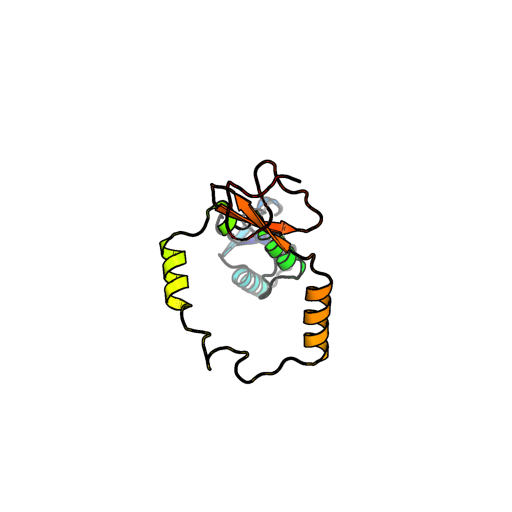 17.681 -7.259 7.347 1.00 94.25 99 LYS A O 1
ATOM 812 N N . THR A 1 100 ? 15.955 -6.070 8.147 1.00 93.88 100 THR A N 1
ATOM 813 C CA . THR A 1 100 ? 15.130 -7.242 8.484 1.00 93.88 100 THR A CA 1
ATOM 814 C C . THR A 1 100 ? 14.686 -8.027 7.250 1.00 93.88 100 THR A C 1
ATOM 816 O O . THR A 1 100 ? 14.600 -9.248 7.298 1.00 93.88 100 THR A O 1
ATOM 819 N N . MET A 1 101 ? 14.385 -7.355 6.137 1.00 92.75 101 MET A N 1
ATOM 820 C CA . MET A 1 101 ? 13.788 -8.011 4.967 1.00 92.75 101 MET A CA 1
ATOM 821 C C . MET A 1 101 ? 14.824 -8.518 3.962 1.00 92.75 101 MET A C 1
ATOM 823 O O . MET A 1 101 ? 14.531 -9.444 3.196 1.00 92.75 101 MET A O 1
ATOM 827 N N . LYS A 1 102 ? 16.027 -7.936 3.935 1.00 91.69 102 LYS A N 1
ATOM 828 C CA . LYS A 1 102 ? 17.084 -8.305 2.989 1.00 91.69 102 LYS A CA 1
ATOM 829 C C . LYS A 1 102 ? 17.476 -9.773 3.179 1.00 91.69 102 LYS A C 1
ATOM 831 O O . LYS A 1 102 ? 17.847 -10.202 4.258 1.00 91.69 102 LYS A O 1
ATOM 836 N N . GLY A 1 103 ? 17.386 -10.553 2.103 1.00 89.75 103 GLY A N 1
ATOM 837 C CA . GLY A 1 103 ? 17.785 -11.967 2.090 1.00 89.75 103 GLY A CA 1
ATOM 838 C C . GLY A 1 103 ? 16.702 -12.968 2.507 1.00 89.75 103 GLY A C 1
ATOM 839 O O . GLY A 1 103 ? 16.778 -14.118 2.089 1.00 89.75 103 GLY A O 1
ATOM 840 N N . THR A 1 104 ? 15.647 -12.537 3.208 1.00 93.38 104 THR A N 1
ATOM 841 C CA . THR A 1 104 ? 14.597 -13.434 3.745 1.00 93.38 104 THR A CA 1
ATOM 842 C C . THR A 1 104 ? 13.844 -14.257 2.696 1.00 93.38 104 THR A C 1
ATOM 844 O O . THR A 1 104 ? 13.330 -15.319 3.014 1.00 93.38 104 THR A O 1
ATOM 847 N N . ARG A 1 105 ? 13.767 -13.789 1.443 1.00 92.25 105 ARG A N 1
ATOM 848 C CA . ARG A 1 105 ? 12.996 -14.430 0.359 1.00 92.25 105 ARG A CA 1
ATOM 849 C C . ARG A 1 105 ? 13.842 -14.759 -0.872 1.00 92.25 105 ARG A C 1
ATOM 851 O O . ARG A 1 105 ? 13.395 -14.579 -2.002 1.00 92.25 105 ARG A O 1
ATOM 858 N N . ARG A 1 106 ? 15.095 -15.170 -0.666 1.00 93.06 106 ARG A N 1
ATOM 859 C CA . ARG A 1 106 ? 16.025 -15.557 -1.743 1.00 93.06 106 ARG A CA 1
ATOM 860 C C . ARG A 1 106 ? 16.193 -17.074 -1.823 1.00 93.06 106 ARG A C 1
ATOM 862 O O . ARG A 1 106 ? 16.084 -17.757 -0.810 1.00 93.06 106 ARG A O 1
ATOM 869 N N . GLY A 1 107 ? 16.501 -17.577 -3.021 1.00 93.25 107 GLY A N 1
ATOM 870 C CA . GLY A 1 107 ? 16.764 -19.001 -3.256 1.00 93.25 107 GLY A CA 1
ATOM 871 C C . GLY A 1 107 ? 15.621 -19.885 -2.757 1.00 93.25 107 GLY A C 1
ATOM 872 O O . GLY A 1 107 ? 14.459 -19.607 -3.057 1.00 93.25 107 GLY A O 1
ATOM 873 N N . ALA A 1 108 ? 15.960 -20.888 -1.944 1.00 94.56 108 ALA A N 1
ATOM 874 C CA . ALA A 1 108 ? 15.009 -21.820 -1.338 1.00 94.56 108 ALA A CA 1
ATOM 875 C C . ALA A 1 108 ? 13.980 -21.159 -0.401 1.00 94.56 108 ALA A C 1
ATOM 877 O O . ALA A 1 108 ? 12.874 -21.668 -0.255 1.00 94.56 108 ALA A O 1
ATOM 878 N N . ASN A 1 109 ? 14.296 -19.993 0.176 1.00 94.44 109 ASN A N 1
ATOM 879 C CA . ASN A 1 109 ? 13.384 -19.264 1.066 1.00 94.44 109 ASN A CA 1
ATOM 880 C C . ASN A 1 109 ? 12.327 -18.446 0.305 1.00 94.44 109 ASN A C 1
ATOM 882 O O . ASN A 1 109 ? 11.462 -17.812 0.913 1.00 94.44 109 ASN A O 1
ATOM 886 N N . ASN A 1 110 ? 12.396 -18.392 -1.028 1.00 96.06 110 ASN A N 1
ATOM 887 C CA . ASN A 1 110 ? 11.327 -17.799 -1.820 1.00 96.06 110 ASN A CA 1
ATOM 888 C C . ASN A 1 110 ? 10.076 -18.702 -1.731 1.00 96.06 110 ASN A C 1
ATOM 890 O O . ASN A 1 110 ? 10.174 -19.874 -2.080 1.00 96.06 110 ASN A O 1
ATOM 894 N N . PRO A 1 111 ? 8.886 -18.189 -1.357 1.00 95.31 111 PRO A N 1
ATOM 895 C CA . PRO A 1 111 ? 7.652 -18.987 -1.315 1.00 95.31 111 PRO A CA 1
ATOM 896 C C . PRO A 1 111 ? 7.281 -19.677 -2.638 1.00 95.31 111 PRO A C 1
ATOM 898 O O . PRO A 1 111 ? 6.517 -20.641 -2.648 1.00 95.31 111 PRO A O 1
ATOM 901 N N . MET A 1 112 ? 7.805 -19.171 -3.758 1.00 96.56 112 MET A N 1
ATOM 902 C CA . MET A 1 112 ? 7.621 -19.743 -5.092 1.00 96.56 112 MET A CA 1
ATOM 903 C C . MET A 1 112 ? 8.745 -20.700 -5.515 1.00 96.56 112 MET A C 1
ATOM 905 O O . MET A 1 112 ? 8.707 -21.215 -6.630 1.00 96.56 112 MET A O 1
ATOM 909 N N . TYR A 1 113 ? 9.739 -20.957 -4.661 1.00 96.75 113 TYR A N 1
ATOM 910 C CA . TYR A 1 113 ? 10.812 -21.897 -4.967 1.00 96.75 113 TYR A CA 1
ATOM 911 C C . TYR A 1 113 ? 10.252 -23.306 -5.203 1.00 96.75 113 TYR A C 1
ATOM 913 O O . TYR A 1 113 ? 9.384 -23.774 -4.468 1.00 96.75 113 TYR A O 1
ATOM 921 N N . GLY A 1 114 ? 10.703 -23.958 -6.278 1.00 96.31 114 GLY A N 1
ATOM 922 C CA . GLY A 1 114 ? 10.218 -25.278 -6.697 1.00 96.31 114 GLY A CA 1
ATOM 923 C C . GLY A 1 114 ? 8.795 -25.307 -7.275 1.00 96.31 114 GLY A C 1
ATOM 924 O O . GLY A 1 114 ? 8.349 -26.358 -7.728 1.00 96.31 114 GLY A O 1
ATOM 925 N N . ARG A 1 115 ? 8.068 -24.181 -7.308 1.00 96.56 115 ARG A N 1
ATOM 926 C CA . ARG A 1 115 ? 6.710 -24.115 -7.871 1.00 96.56 115 ARG A CA 1
ATOM 927 C C . ARG A 1 115 ? 6.748 -23.722 -9.346 1.00 96.56 115 ARG A C 1
ATOM 929 O O . ARG A 1 115 ? 7.492 -22.829 -9.741 1.00 96.56 115 ARG A O 1
ATOM 936 N N . ARG A 1 116 ? 5.889 -24.346 -10.158 1.00 96.56 116 ARG A N 1
ATOM 937 C CA . ARG A 1 116 ? 5.659 -23.972 -11.563 1.00 96.56 116 ARG A CA 1
ATOM 938 C C . ARG A 1 116 ? 4.343 -23.210 -11.706 1.00 96.56 116 ARG A C 1
ATOM 940 O O . ARG A 1 116 ? 3.367 -23.506 -11.017 1.00 96.56 116 ARG A O 1
ATOM 947 N N . HIS A 1 117 ? 4.312 -22.224 -12.600 1.00 97.06 117 HIS A N 1
ATOM 948 C CA . HIS A 1 117 ? 3.068 -21.546 -12.966 1.00 97.06 117 HIS A CA 1
ATOM 949 C C . HIS A 1 117 ? 2.163 -22.484 -13.771 1.00 97.06 117 HIS A C 1
ATOM 951 O O . HIS A 1 117 ? 2.649 -23.245 -14.604 1.00 97.06 117 HIS A O 1
ATOM 957 N N . LYS A 1 118 ? 0.847 -22.389 -13.547 1.00 97.75 118 LYS A N 1
ATOM 958 C CA . LYS A 1 118 ? -0.162 -23.067 -14.374 1.00 97.75 118 LYS A CA 1
ATOM 959 C C . LYS A 1 118 ? -0.188 -22.460 -15.777 1.00 97.75 118 LYS A C 1
ATOM 961 O O . LYS A 1 118 ? 0.072 -21.263 -15.920 1.00 97.75 118 LYS A O 1
ATOM 966 N N . ASP A 1 119 ? -0.602 -23.230 -16.777 1.00 98.00 119 ASP A N 1
ATOM 967 C CA . ASP A 1 119 ? -0.651 -22.750 -18.165 1.00 98.00 119 ASP A CA 1
ATOM 968 C C . ASP A 1 119 ? -1.572 -21.541 -18.341 1.00 98.00 119 ASP A C 1
ATOM 970 O O . ASP A 1 119 ? -1.185 -20.566 -18.975 1.00 98.00 119 ASP A O 1
ATOM 974 N N . SER A 1 120 ? -2.711 -21.502 -17.644 1.00 97.50 120 SER A N 1
ATOM 975 C CA . SER A 1 120 ? -3.588 -20.322 -17.643 1.00 97.50 120 SER A CA 1
ATOM 976 C C . SER A 1 120 ? -2.911 -19.056 -17.105 1.00 97.50 120 SER A C 1
ATOM 978 O O . SER A 1 120 ? -3.218 -17.950 -17.539 1.00 97.50 120 SER A O 1
ATOM 980 N N . THR A 1 121 ? -1.970 -19.184 -16.164 1.00 97.56 121 THR A N 1
ATOM 981 C CA . THR A 1 121 ? -1.181 -18.043 -15.669 1.00 97.56 121 THR A CA 1
ATOM 982 C C . THR A 1 121 ? -0.109 -17.641 -16.674 1.00 97.56 121 THR A C 1
ATOM 984 O O . THR A 1 121 ? 0.114 -16.451 -16.877 1.00 97.56 121 THR A O 1
ATOM 987 N N . ARG A 1 122 ? 0.528 -18.615 -17.332 1.00 97.19 122 ARG A N 1
ATOM 988 C CA . ARG A 1 122 ? 1.514 -18.358 -18.390 1.00 97.19 122 ARG A CA 1
ATOM 989 C C . ARG A 1 122 ? 0.874 -17.631 -19.571 1.00 97.19 122 ARG A C 1
ATOM 991 O O . ARG A 1 122 ? 1.458 -16.660 -20.040 1.00 97.19 122 ARG A O 1
ATOM 998 N N . GLN A 1 123 ? -0.337 -18.028 -19.963 1.00 97.44 123 GLN A N 1
ATOM 999 C CA . GLN A 1 123 ? -1.100 -17.356 -21.011 1.00 97.44 123 GLN A CA 1
ATOM 1000 C C . GLN A 1 123 ? -1.392 -15.900 -20.639 1.00 97.44 123 GLN A C 1
ATOM 1002 O O . GLN A 1 123 ? -1.053 -15.004 -21.394 1.00 97.44 123 GLN A O 1
ATOM 1007 N N . LYS A 1 124 ? -1.874 -15.631 -19.418 1.00 97.62 124 LYS A N 1
ATOM 1008 C CA . LYS A 1 124 ? -2.103 -14.249 -18.953 1.00 97.62 124 LYS A CA 1
ATOM 1009 C C . LYS A 1 124 ? -0.838 -13.389 -18.978 1.00 97.62 124 LYS A C 1
ATOM 1011 O O . LYS A 1 124 ? -0.906 -12.210 -19.312 1.00 97.62 124 LYS A O 1
ATOM 1016 N N . ILE A 1 125 ? 0.310 -13.960 -18.603 1.00 96.44 125 ILE A N 1
ATOM 1017 C CA . ILE A 1 125 ? 1.602 -13.262 -18.680 1.00 96.44 125 ILE A CA 1
ATOM 1018 C C . ILE A 1 125 ? 1.954 -12.967 -20.142 1.00 96.44 125 ILE A C 1
ATOM 1020 O O . ILE A 1 125 ? 2.402 -11.864 -20.443 1.00 96.44 125 ILE A O 1
ATOM 1024 N N . HIS A 1 126 ? 1.739 -13.929 -21.040 1.00 96.69 126 HIS A N 1
ATOM 1025 C CA . HIS A 1 126 ? 1.969 -13.761 -22.471 1.00 96.69 126 HIS A CA 1
ATOM 1026 C C . HIS A 1 126 ? 1.071 -12.672 -23.069 1.00 96.69 126 HIS A C 1
ATOM 1028 O O . HIS A 1 126 ? 1.589 -11.721 -23.647 1.00 96.69 126 HIS A O 1
ATOM 1034 N N . ASP A 1 127 ? -0.241 -12.746 -22.848 1.00 96.69 127 ASP A N 1
ATOM 1035 C CA . ASP A 1 127 ? -1.209 -11.772 -23.355 1.00 96.69 127 ASP A CA 1
ATOM 1036 C C . ASP A 1 127 ? -0.874 -10.357 -22.854 1.00 96.69 127 ASP A C 1
ATOM 1038 O O . ASP A 1 127 ? -0.875 -9.397 -23.622 1.00 96.69 127 ASP A O 1
ATOM 1042 N N . ALA A 1 128 ? -0.497 -10.216 -21.577 1.00 95.38 128 ALA A N 1
ATOM 1043 C CA . ALA A 1 128 ? -0.073 -8.935 -21.012 1.00 95.38 128 ALA A CA 1
ATOM 1044 C C . ALA A 1 128 ? 1.222 -8.393 -21.643 1.00 95.38 128 ALA A C 1
ATOM 1046 O O . ALA A 1 128 ? 1.378 -7.179 -21.770 1.00 95.38 128 ALA A O 1
ATOM 1047 N N . LEU A 1 129 ? 2.158 -9.266 -22.028 1.00 92.94 129 LEU A N 1
ATOM 1048 C CA . LEU A 1 129 ? 3.390 -8.871 -22.716 1.00 92.94 129 LEU A CA 1
ATOM 1049 C C . LEU A 1 129 ? 3.133 -8.462 -24.167 1.00 92.94 129 LEU A C 1
ATOM 1051 O O . LEU A 1 129 ? 3.736 -7.495 -24.621 1.00 92.94 129 LEU A O 1
ATOM 1055 N N . VAL A 1 130 ? 2.251 -9.170 -24.872 1.00 93.31 130 VAL A N 1
ATOM 1056 C CA . VAL A 1 130 ? 1.875 -8.860 -26.261 1.00 93.31 130 VAL A CA 1
ATOM 1057 C C . VAL A 1 130 ? 1.096 -7.549 -26.336 1.00 93.31 130 VAL A C 1
ATOM 1059 O O . VAL A 1 130 ? 1.384 -6.713 -27.188 1.00 93.31 130 VAL A O 1
ATOM 1062 N N . ASN A 1 131 ? 0.164 -7.337 -25.406 1.00 93.06 131 ASN A N 1
ATOM 1063 C CA . ASN A 1 131 ? -0.638 -6.114 -25.335 1.00 93.06 131 ASN A CA 1
ATOM 1064 C C . ASN A 1 131 ? 0.156 -4.903 -24.833 1.00 93.06 131 ASN A C 1
ATOM 1066 O O . ASN A 1 131 ? -0.305 -3.766 -24.939 1.00 93.06 131 ASN A O 1
ATOM 1070 N N . ARG A 1 132 ? 1.342 -5.120 -24.254 1.00 90.31 132 ARG A N 1
ATOM 1071 C CA . ARG A 1 132 ? 2.208 -4.027 -23.832 1.00 90.31 132 ARG A CA 1
ATOM 1072 C C . ARG A 1 132 ? 2.830 -3.376 -25.059 1.00 90.31 132 ARG A C 1
ATOM 1074 O O . ARG A 1 132 ? 3.506 -4.021 -25.855 1.00 90.31 132 ARG A O 1
ATOM 1081 N N . GLU A 1 133 ? 2.680 -2.062 -25.139 1.00 91.75 133 GLU A N 1
ATOM 1082 C CA . GLU A 1 133 ? 3.319 -1.278 -26.180 1.00 91.75 133 GLU A CA 1
ATOM 1083 C C . GLU A 1 133 ? 4.843 -1.479 -26.177 1.00 91.75 133 GLU A C 1
ATOM 1085 O O . GLU A 1 133 ? 5.506 -1.432 -25.129 1.00 91.75 133 GLU A O 1
ATOM 1090 N N . LYS A 1 134 ? 5.405 -1.725 -27.365 1.00 90.81 134 LYS A N 1
ATOM 1091 C CA . LYS A 1 134 ? 6.852 -1.850 -27.537 1.00 90.81 134 LYS A CA 1
ATOM 1092 C C . LYS A 1 134 ? 7.524 -0.528 -27.156 1.00 90.81 134 LYS A C 1
ATOM 1094 O O . LYS A 1 134 ? 6.956 0.553 -27.283 1.00 90.81 134 LYS A O 1
ATOM 1099 N N . LEU A 1 135 ? 8.751 -0.631 -26.659 1.00 93.56 135 LEU A N 1
ATOM 1100 C CA . LEU A 1 135 ? 9.545 0.514 -26.231 1.00 93.56 135 LEU A CA 1
ATOM 1101 C C . LEU A 1 135 ? 10.819 0.579 -27.070 1.00 93.56 135 LEU A C 1
ATOM 1103 O O . LEU A 1 135 ? 11.538 -0.419 -27.151 1.00 93.56 135 LEU A O 1
ATOM 1107 N N . TYR A 1 136 ? 11.136 1.752 -27.612 1.00 91.81 136 TYR A N 1
ATOM 1108 C CA . TYR A 1 136 ? 12.428 2.016 -28.235 1.00 91.81 136 TYR A CA 1
ATOM 1109 C C . TYR A 1 136 ? 13.385 2.674 -27.258 1.00 91.81 136 TYR A C 1
ATOM 1111 O O . TYR A 1 136 ? 12.995 3.497 -26.430 1.00 91.81 136 TYR A O 1
ATOM 1119 N N . TRP A 1 137 ? 14.662 2.318 -27.372 1.00 93.06 137 TRP A N 1
ATOM 1120 C CA . TRP A 1 137 ? 15.722 3.106 -26.768 1.00 93.06 137 TRP A CA 1
ATOM 1121 C C . TRP A 1 137 ? 15.932 4.374 -27.580 1.00 93.06 137 TRP A C 1
ATOM 1123 O O . TRP A 1 137 ? 16.076 4.321 -28.802 1.00 93.06 137 TRP A O 1
ATOM 1133 N N . ILE A 1 138 ? 15.986 5.491 -26.872 1.00 92.75 138 ILE A N 1
ATOM 1134 C CA . ILE A 1 138 ? 16.431 6.763 -27.408 1.00 92.75 138 ILE A CA 1
ATOM 1135 C C . ILE A 1 138 ? 17.577 7.285 -26.554 1.00 92.75 138 ILE A C 1
ATOM 1137 O O . ILE A 1 138 ? 17.657 7.021 -25.346 1.00 92.75 138 ILE A O 1
ATOM 1141 N N . CYS A 1 139 ? 18.454 8.046 -27.181 1.00 92.06 139 CYS A N 1
ATOM 1142 C CA . CYS A 1 139 ? 19.611 8.631 -26.531 1.00 92.06 139 CYS A CA 1
ATOM 1143 C C . CYS A 1 139 ? 19.841 10.069 -26.987 1.00 92.06 139 CYS A C 1
ATOM 1145 O O . CYS A 1 139 ? 19.389 10.498 -28.047 1.00 92.06 139 CYS A O 1
ATOM 1147 N N . SER A 1 140 ? 20.531 10.802 -26.130 1.00 90.25 140 SER A N 1
ATOM 1148 C CA . SER A 1 140 ? 20.953 12.187 -26.279 1.00 90.25 140 SER A CA 1
ATOM 1149 C C . SER A 1 140 ? 22.364 12.320 -25.688 1.00 90.25 140 SER A C 1
ATOM 1151 O O . SER A 1 140 ? 22.832 11.398 -25.008 1.00 90.25 140 SER A O 1
ATOM 1153 N N . PRO A 1 141 ? 23.033 13.476 -25.842 1.00 88.00 141 PRO A N 1
ATOM 1154 C CA . PRO A 1 141 ? 24.294 13.744 -25.148 1.00 88.00 141 PRO A CA 1
ATOM 1155 C C . PRO A 1 141 ? 24.177 13.642 -23.618 1.00 88.00 141 PRO A C 1
ATOM 1157 O O . PRO A 1 141 ? 25.156 13.383 -22.929 1.00 88.00 141 PRO A O 1
ATOM 1160 N N . THR A 1 142 ? 22.971 13.849 -23.079 1.00 89.06 142 THR A N 1
ATOM 1161 C CA . THR A 1 142 ? 22.689 13.869 -21.638 1.00 89.06 142 THR A CA 1
ATOM 1162 C C . THR A 1 142 ? 22.330 12.500 -21.060 1.00 89.06 142 THR A C 1
ATOM 1164 O O . THR A 1 142 ? 22.329 12.339 -19.840 1.00 89.06 142 THR A O 1
ATOM 1167 N N . GLY A 1 143 ? 22.026 11.499 -21.893 1.00 90.19 143 GLY A N 1
ATOM 1168 C CA . GLY A 1 143 ? 21.738 10.148 -21.421 1.00 90.19 143 GLY A CA 1
ATOM 1169 C C . GLY A 1 143 ? 20.872 9.318 -22.362 1.00 90.19 143 GLY A C 1
ATOM 1170 O O . GLY A 1 143 ? 20.777 9.564 -23.561 1.00 90.19 143 GLY A O 1
ATOM 1171 N N . ARG A 1 144 ? 20.230 8.287 -21.803 1.00 92.06 144 ARG A N 1
ATOM 1172 C CA . ARG A 1 144 ? 19.367 7.353 -22.540 1.00 92.06 144 ARG A CA 1
ATOM 1173 C C . ARG A 1 144 ? 18.091 7.047 -21.772 1.00 92.06 144 ARG A C 1
ATOM 1175 O O . ARG A 1 144 ? 18.120 6.897 -20.550 1.00 92.06 144 ARG A O 1
ATOM 1182 N N . LYS A 1 145 ? 16.979 6.901 -22.487 1.00 93.31 145 LYS A N 1
ATOM 1183 C CA . LYS A 1 145 ? 15.690 6.477 -21.922 1.00 93.31 145 LYS A CA 1
ATOM 1184 C C . LYS A 1 145 ? 14.920 5.613 -22.915 1.00 93.31 145 LYS A C 1
ATOM 1186 O O . LYS A 1 145 ? 15.257 5.560 -24.093 1.00 93.31 145 LYS A O 1
ATOM 1191 N N . LYS A 1 146 ? 13.896 4.913 -22.429 1.00 93.06 146 LYS A N 1
ATOM 1192 C CA . LYS A 1 146 ? 12.958 4.170 -23.276 1.00 93.06 146 LYS A CA 1
ATOM 1193 C C . LYS A 1 146 ? 11.706 5.007 -23.519 1.00 93.06 146 LYS A C 1
ATOM 1195 O O . LYS A 1 146 ? 11.188 5.561 -22.551 1.00 93.06 146 LYS A O 1
ATOM 1200 N N . ILE A 1 147 ? 11.220 5.061 -24.757 1.00 92.69 147 ILE A N 1
ATOM 1201 C CA . ILE A 1 147 ? 9.928 5.677 -25.100 1.00 92.69 147 ILE A CA 1
ATOM 1202 C C . ILE A 1 147 ? 8.993 4.653 -25.750 1.00 92.69 147 ILE A C 1
ATOM 1204 O O . ILE A 1 147 ? 9.486 3.757 -26.440 1.00 92.69 147 ILE A O 1
ATOM 1208 N N . PRO A 1 148 ? 7.672 4.750 -25.530 1.00 93.06 148 PRO A N 1
ATOM 1209 C CA . PRO A 1 148 ? 6.686 4.005 -26.311 1.00 93.06 148 PRO A CA 1
ATOM 1210 C C . PRO A 1 148 ? 6.740 4.382 -27.791 1.00 93.06 148 PRO A C 1
ATOM 1212 O O . PRO A 1 148 ? 7.105 5.508 -28.120 1.00 93.06 148 PRO A O 1
ATOM 1215 N N . ILE A 1 149 ? 6.376 3.448 -28.673 1.00 90.12 149 ILE A N 1
ATOM 1216 C CA . ILE A 1 149 ? 6.358 3.677 -30.131 1.00 90.12 149 ILE A CA 1
ATOM 1217 C C . ILE A 1 149 ? 5.383 4.798 -30.523 1.00 90.12 149 ILE A C 1
ATOM 1219 O O . ILE A 1 149 ? 5.639 5.530 -31.470 1.00 90.12 149 ILE A O 1
ATOM 1223 N N . SER A 1 150 ? 4.286 4.943 -29.789 1.00 91.06 150 SER A N 1
ATOM 1224 C CA . SER A 1 150 ? 3.234 5.937 -30.001 1.00 91.06 150 SER A CA 1
ATOM 1225 C C . SER A 1 150 ? 3.685 7.361 -29.698 1.00 91.06 150 SER A C 1
ATOM 1227 O O . SER A 1 150 ? 3.071 8.310 -30.182 1.00 91.06 150 SER A O 1
ATOM 1229 N N . GLN A 1 151 ? 4.747 7.533 -28.905 1.00 90.12 151 GLN A N 1
ATOM 1230 C CA . GLN A 1 151 ? 5.282 8.849 -28.585 1.00 90.12 151 GLN A CA 1
ATOM 1231 C C . GLN A 1 151 ? 6.320 9.272 -29.632 1.00 90.12 151 GLN A C 1
ATOM 1233 O O . GLN A 1 151 ? 7.237 8.501 -29.926 1.00 90.12 151 GLN A O 1
ATOM 1238 N N . PRO A 1 152 ? 6.231 10.503 -30.169 1.00 89.81 152 PRO A N 1
ATOM 1239 C CA . PRO A 1 152 ? 7.223 11.003 -31.108 1.00 89.81 152 PRO A CA 1
ATOM 1240 C C . PRO A 1 152 ? 8.592 11.152 -30.436 1.00 89.81 152 PRO A C 1
ATOM 1242 O O . PRO A 1 152 ? 8.705 11.371 -29.224 1.00 89.81 152 PRO A O 1
ATOM 1245 N N . LEU A 1 153 ? 9.646 11.058 -31.247 1.00 88.81 153 LEU A N 1
ATOM 1246 C CA . LEU A 1 153 ? 11.015 11.277 -30.801 1.00 88.81 153 LEU A CA 1
ATOM 1247 C C . LEU A 1 153 ? 11.171 12.729 -30.305 1.00 88.81 153 LEU A C 1
ATOM 1249 O O . LEU A 1 153 ? 10.880 13.661 -31.055 1.00 88.81 153 LEU A O 1
ATOM 1253 N N . PRO A 1 154 ? 11.626 12.957 -29.059 1.00 88.19 154 PRO A N 1
ATOM 1254 C CA . PRO A 1 154 ? 11.870 14.309 -28.574 1.00 88.19 154 PRO A CA 1
ATOM 1255 C C . PRO A 1 154 ? 12.971 15.005 -29.386 1.00 88.19 154 PRO A C 1
ATOM 1257 O O . PRO A 1 154 ? 13.945 14.370 -29.790 1.00 88.19 154 PRO A O 1
ATOM 1260 N N . ALA A 1 155 ? 12.853 16.319 -29.578 1.00 86.06 155 ALA A N 1
ATOM 1261 C CA . ALA A 1 155 ? 13.828 17.094 -30.343 1.00 86.06 155 ALA A CA 1
ATOM 1262 C C . ALA A 1 155 ? 15.260 16.920 -29.795 1.00 86.06 155 ALA A C 1
ATOM 1264 O O . ALA A 1 155 ? 15.494 17.021 -28.589 1.00 86.06 155 ALA A O 1
ATOM 1265 N N . GLY A 1 156 ? 16.216 16.642 -30.686 1.00 86.25 156 GLY A N 1
ATOM 1266 C CA . GLY A 1 156 ? 17.626 16.428 -30.331 1.00 86.25 156 GLY A CA 1
ATOM 1267 C C . GLY A 1 156 ? 17.952 15.051 -29.739 1.00 86.25 156 GLY A C 1
ATOM 1268 O O . GLY A 1 156 ? 19.087 14.824 -29.325 1.00 86.25 156 GLY A O 1
ATOM 1269 N N . TRP A 1 157 ? 16.984 14.133 -29.691 1.00 90.06 157 TRP A N 1
ATOM 1270 C CA . TRP A 1 157 ? 17.222 12.728 -29.365 1.00 90.06 157 TRP A CA 1
ATOM 1271 C C . TRP A 1 157 ? 17.327 11.906 -30.643 1.00 90.06 157 TRP A C 1
ATOM 1273 O O . TRP A 1 157 ? 16.765 12.267 -31.671 1.00 90.06 157 TRP A O 1
ATOM 1283 N N . GLN A 1 158 ? 18.019 10.776 -30.560 1.00 89.94 158 GLN A N 1
ATOM 1284 C CA . GLN A 1 158 ? 18.132 9.810 -31.646 1.00 89.94 158 GLN A CA 1
ATOM 1285 C C . GLN A 1 158 ? 17.709 8.417 -31.182 1.00 89.94 158 GLN A C 1
ATOM 1287 O O . GLN A 1 158 ? 17.854 8.064 -30.007 1.00 89.94 158 GLN A O 1
ATOM 1292 N N . TYR A 1 159 ? 17.227 7.594 -32.112 1.00 89.62 159 TYR A N 1
ATOM 1293 C CA . TYR A 1 159 ? 16.989 6.179 -31.844 1.00 89.62 159 TYR A CA 1
ATOM 1294 C C . TYR A 1 159 ? 18.311 5.438 -31.636 1.00 89.62 159 TYR A C 1
ATOM 1296 O O . TYR A 1 159 ? 19.223 5.526 -32.465 1.00 89.62 159 TYR A O 1
ATOM 1304 N N . GLY A 1 160 ? 18.389 4.679 -30.543 1.00 88.75 160 GLY A N 1
ATOM 1305 C CA . GLY A 1 160 ? 19.557 3.884 -30.179 1.00 88.75 160 GLY A CA 1
ATOM 1306 C C . GLY A 1 160 ? 19.871 3.922 -28.685 1.00 88.75 160 GLY A C 1
ATOM 1307 O O . GLY A 1 160 ? 19.324 4.721 -27.925 1.00 88.75 160 GLY A O 1
ATOM 1308 N N . MET A 1 161 ? 20.766 3.030 -28.256 1.00 88.06 161 MET A N 1
ATOM 1309 C CA . MET A 1 161 ? 21.280 3.008 -26.879 1.00 88.06 161 MET A CA 1
ATOM 1310 C C . MET A 1 161 ? 22.453 3.967 -26.651 1.00 88.06 161 MET A C 1
ATOM 1312 O O . MET A 1 161 ? 22.706 4.332 -25.500 1.00 88.06 161 MET A O 1
ATOM 1316 N N . TYR A 1 162 ? 23.158 4.340 -27.720 1.00 88.81 162 TYR A N 1
ATOM 1317 C CA . TYR A 1 162 ? 24.364 5.162 -27.695 1.00 88.81 162 TYR A CA 1
ATOM 1318 C C . TYR A 1 162 ? 24.173 6.379 -28.585 1.00 88.81 162 TYR A C 1
ATOM 1320 O O . TYR A 1 162 ? 23.650 6.249 -29.694 1.00 88.81 162 TYR A O 1
ATOM 1328 N N . TYR A 1 163 ? 24.573 7.541 -28.070 1.00 88.38 163 TYR A N 1
ATOM 1329 C CA . TYR A 1 163 ? 24.529 8.790 -28.813 1.00 88.38 163 TYR A CA 1
ATOM 1330 C C . TYR A 1 163 ? 25.654 8.816 -29.852 1.00 88.38 163 TYR A C 1
ATOM 1332 O O . TYR A 1 163 ? 26.789 8.470 -29.539 1.00 88.38 163 TYR A O 1
A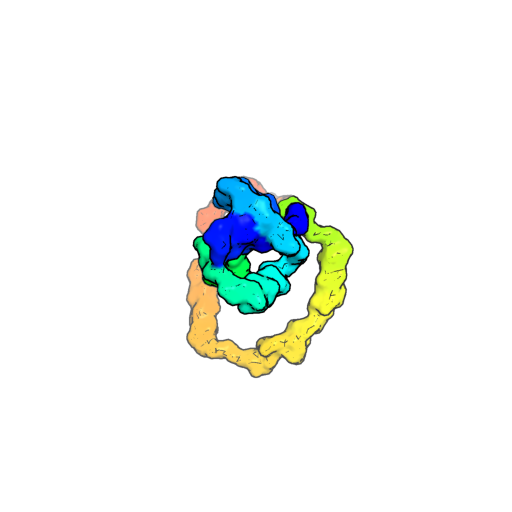TOM 1340 N N . ASP A 1 164 ? 25.321 9.225 -31.068 1.00 87.19 164 ASP A N 1
ATOM 1341 C CA . ASP A 1 164 ? 26.198 9.289 -32.224 1.00 87.19 164 ASP A CA 1
ATOM 1342 C C . ASP A 1 164 ? 26.030 10.686 -32.833 1.00 87.19 164 ASP A C 1
ATOM 1344 O O . ASP A 1 164 ? 25.021 10.957 -33.485 1.00 87.19 164 ASP A O 1
ATOM 1348 N N . PRO A 1 165 ? 26.984 11.598 -32.587 1.00 83.19 165 PRO A N 1
ATOM 1349 C CA . PRO A 1 165 ? 26.911 12.969 -33.078 1.00 83.19 165 PRO A CA 1
ATOM 1350 C C . PRO A 1 165 ? 26.839 13.088 -34.606 1.00 83.19 165 PRO A C 1
ATOM 1352 O O . PRO A 1 165 ? 26.412 14.130 -35.099 1.00 83.19 165 PRO A O 1
ATOM 1355 N N . TYR A 1 166 ? 27.273 12.059 -35.341 1.00 83.69 166 TYR A N 1
ATOM 1356 C CA . TYR A 1 166 ? 27.400 12.079 -36.800 1.00 83.69 166 TYR A CA 1
ATOM 1357 C C . TYR A 1 166 ? 26.285 11.312 -37.506 1.00 83.69 166 TYR A C 1
ATOM 1359 O O . TYR A 1 166 ? 26.314 11.171 -38.729 1.00 83.69 166 TYR A O 1
ATOM 1367 N N . LYS A 1 167 ? 25.297 10.813 -36.757 1.00 77.75 167 LYS A N 1
ATOM 1368 C CA . LYS A 1 167 ? 24.178 10.095 -37.350 1.00 77.75 167 LYS A CA 1
ATOM 1369 C C . LYS A 1 167 ? 23.386 11.047 -38.258 1.00 77.75 167 LYS A C 1
ATOM 1371 O O . LYS A 1 167 ? 22.966 12.108 -37.782 1.00 77.75 167 LYS A O 1
ATOM 1376 N N . PRO A 1 168 ? 23.178 10.701 -39.541 1.00 71.50 168 PRO A N 1
ATOM 1377 C CA . PRO A 1 168 ? 22.399 11.537 -40.440 1.00 71.50 168 PRO A CA 1
ATOM 1378 C C . PRO A 1 168 ? 20.993 11.736 -39.864 1.00 71.50 168 PRO A C 1
ATOM 1380 O O . PRO A 1 168 ? 20.370 10.799 -39.359 1.00 71.50 168 PRO A O 1
ATOM 1383 N N . LYS A 1 169 ? 20.541 12.993 -39.868 1.00 65.12 169 LYS A N 1
ATOM 1384 C CA . LYS A 1 169 ? 19.165 13.352 -39.529 1.00 65.12 169 LYS A CA 1
ATOM 1385 C C . LYS A 1 169 ? 18.350 13.176 -40.807 1.00 65.12 169 LYS A C 1
ATOM 1387 O O . LYS A 1 169 ? 18.442 14.036 -41.679 1.00 65.12 169 LYS A O 1
ATOM 1392 N N . ASP A 1 170 ? 17.661 12.046 -40.914 1.00 60.62 170 ASP A N 1
ATOM 1393 C CA . ASP A 1 170 ? 16.633 11.822 -41.938 1.00 60.62 170 ASP A CA 1
ATOM 1394 C C . ASP A 1 170 ? 15.432 12.758 -41.724 1.00 60.62 170 ASP A C 1
ATOM 1396 O O . ASP A 1 170 ? 15.081 13.013 -40.542 1.00 60.62 170 ASP A O 1
#